Protein AF-A0A5J6PSJ1-F1 (afdb_monomer_lite)

Structure (mmCIF, N/CA/C/O backbone):
data_AF-A0A5J6PSJ1-F1
#
_entry.id   AF-A0A5J6PSJ1-F1
#
loop_
_atom_site.group_PDB
_atom_site.id
_atom_site.type_symbol
_atom_site.label_atom_id
_atom_site.label_alt_id
_atom_site.label_comp_id
_atom_site.label_asym_id
_atom_site.label_entity_id
_atom_site.label_seq_id
_atom_site.pdbx_PDB_ins_code
_atom_site.Cartn_x
_atom_site.Cartn_y
_atom_site.Cartn_z
_atom_site.occupancy
_atom_site.B_iso_or_equiv
_atom_site.auth_seq_id
_atom_site.auth_comp_id
_atom_site.auth_asym_id
_atom_site.auth_atom_id
_atom_site.pdbx_PDB_model_num
ATOM 1 N N . MET A 1 1 ? -10.344 15.779 -24.987 1.00 59.47 1 MET A N 1
ATOM 2 C CA . MET A 1 1 ? -9.817 14.876 -23.940 1.00 59.47 1 MET A CA 1
ATOM 3 C C . MET A 1 1 ? -8.598 14.180 -24.524 1.00 59.47 1 MET A C 1
ATOM 5 O O . MET A 1 1 ? -8.730 13.566 -25.573 1.00 59.47 1 MET A O 1
ATOM 9 N N . THR A 1 2 ? -7.406 14.402 -23.972 1.00 78.62 2 THR A N 1
ATOM 10 C CA . THR A 1 2 ? -6.145 13.902 -24.551 1.00 78.62 2 THR A CA 1
ATOM 11 C C . THR A 1 2 ? -5.785 12.545 -23.944 1.00 78.62 2 THR A C 1
ATOM 13 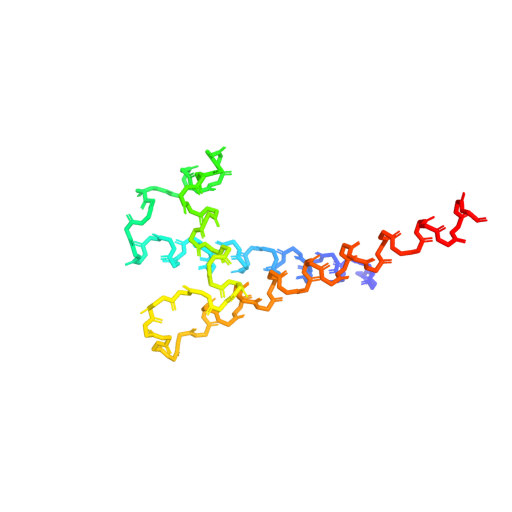O O . THR A 1 2 ? -6.201 12.233 -22.830 1.00 78.62 2 THR A O 1
ATOM 16 N N . LEU A 1 3 ? -4.990 11.729 -24.645 1.00 75.31 3 LEU A N 1
ATOM 17 C CA . LEU A 1 3 ? -4.522 10.429 -24.130 1.00 75.31 3 LEU A CA 1
ATOM 18 C C . LEU A 1 3 ? -3.846 10.559 -22.752 1.00 75.31 3 LEU A C 1
ATOM 20 O O . LEU A 1 3 ? -4.037 9.722 -21.872 1.00 75.31 3 LEU A O 1
ATOM 24 N N . LYS A 1 4 ? -3.128 11.669 -22.543 1.00 78.50 4 LYS A N 1
ATOM 25 C CA . LYS A 1 4 ? -2.506 12.028 -21.267 1.00 78.50 4 LYS A CA 1
ATOM 26 C C . LYS A 1 4 ? -3.535 12.231 -20.151 1.00 78.50 4 LYS A C 1
ATOM 28 O O . LYS A 1 4 ? -3.403 11.616 -19.102 1.00 78.50 4 LYS A O 1
ATOM 33 N N . SER A 1 5 ? -4.608 12.992 -20.394 1.00 76.75 5 SER A N 1
ATOM 34 C CA . SER A 1 5 ? -5.632 13.231 -19.365 1.00 76.75 5 SER A CA 1
ATOM 35 C C . SER A 1 5 ? -6.365 11.951 -18.954 1.00 76.75 5 SER A C 1
ATOM 37 O O . SER A 1 5 ? -6.794 11.824 -17.810 1.00 76.75 5 SER A O 1
ATOM 39 N N . ILE A 1 6 ? -6.511 10.992 -19.875 1.00 79.44 6 ILE A N 1
ATOM 40 C CA . ILE A 1 6 ? -7.091 9.672 -19.589 1.00 79.44 6 ILE A CA 1
ATOM 41 C C . ILE A 1 6 ? -6.144 8.861 -18.698 1.00 79.44 6 ILE A C 1
ATOM 43 O O . ILE A 1 6 ? -6.573 8.340 -17.671 1.00 79.44 6 ILE A O 1
ATOM 47 N N . SER A 1 7 ? -4.857 8.804 -19.056 1.00 79.12 7 SER A N 1
ATOM 48 C CA . SER A 1 7 ? -3.823 8.124 -18.267 1.00 79.12 7 SER A CA 1
ATOM 49 C C . SER A 1 7 ? -3.729 8.676 -16.843 1.00 79.12 7 SER A C 1
ATOM 51 O O . SER A 1 7 ? -3.739 7.910 -15.881 1.00 79.12 7 SER A O 1
ATOM 53 N N . ASP A 1 8 ? -3.703 10.002 -16.700 1.00 79.88 8 ASP A N 1
ATOM 54 C CA . ASP A 1 8 ? -3.623 10.670 -15.399 1.00 79.88 8 ASP A CA 1
ATOM 55 C C . ASP A 1 8 ? -4.850 10.345 -14.530 1.00 79.88 8 ASP A C 1
ATOM 57 O O . ASP A 1 8 ? -4.726 10.063 -13.337 1.00 79.88 8 ASP A O 1
ATOM 61 N N . SER A 1 9 ? -6.040 10.298 -15.139 1.00 83.38 9 SER A N 1
ATOM 62 C CA . SER A 1 9 ? -7.289 9.959 -14.442 1.00 83.38 9 SER A CA 1
ATOM 63 C C . SER A 1 9 ? -7.307 8.507 -13.952 1.00 83.38 9 SER A C 1
ATOM 65 O O . SER A 1 9 ? -7.741 8.233 -12.832 1.00 83.38 9 SER A O 1
ATOM 67 N N . ILE A 1 10 ? -6.799 7.572 -14.762 1.00 83.69 10 ILE A N 1
ATOM 68 C CA . ILE A 1 10 ? -6.675 6.154 -14.389 1.00 83.69 10 ILE A CA 1
ATOM 69 C C . ILE A 1 10 ? -5.688 5.993 -13.230 1.00 83.69 10 ILE A C 1
ATOM 71 O O . ILE A 1 10 ? -5.977 5.276 -12.271 1.00 83.69 10 ILE A O 1
ATOM 75 N N . LEU A 1 11 ? -4.547 6.684 -13.283 1.00 83.25 11 LEU A N 1
ATOM 76 C CA . LEU A 1 11 ? -3.531 6.627 -12.233 1.00 83.25 11 LEU A CA 1
ATOM 77 C C . LEU A 1 11 ? -4.059 7.183 -10.903 1.00 83.25 11 LEU A C 1
ATOM 79 O O . LEU A 1 11 ? -3.810 6.614 -9.836 1.00 83.25 11 LEU A O 1
ATOM 83 N N . LEU A 1 12 ? -4.832 8.269 -10.969 1.00 83.88 12 LEU A N 1
ATOM 84 C CA . LEU A 1 12 ? -5.490 8.866 -9.813 1.00 83.88 12 LEU A CA 1
ATOM 85 C C . LEU A 1 12 ? -6.497 7.889 -9.190 1.00 83.88 12 LEU A C 1
ATOM 87 O O . LEU A 1 12 ? -6.459 7.642 -7.983 1.00 83.88 12 LEU A O 1
ATOM 91 N N . PHE A 1 13 ? -7.354 7.279 -10.013 1.00 86.38 13 PHE A N 1
ATOM 92 C CA . PHE A 1 13 ? -8.332 6.291 -9.557 1.00 86.38 13 PHE A CA 1
ATOM 93 C C . PHE A 1 13 ? -7.651 5.076 -8.915 1.00 86.38 13 PHE A C 1
ATOM 95 O O . PHE A 1 13 ? -8.035 4.644 -7.828 1.00 86.38 13 PHE A O 1
ATOM 102 N N . TYR A 1 14 ? -6.584 4.572 -9.538 1.00 84.81 14 TYR A N 1
ATOM 103 C CA . TYR A 1 14 ? -5.777 3.478 -9.003 1.00 84.81 14 TYR A CA 1
ATOM 104 C C . TYR A 1 14 ? -5.138 3.835 -7.654 1.00 84.81 14 TYR A C 1
ATOM 106 O O . TYR A 1 14 ? -5.113 3.014 -6.735 1.00 84.81 14 TYR A O 1
ATOM 114 N N . SER A 1 15 ? -4.662 5.070 -7.500 1.00 84.25 15 SER A N 1
ATOM 115 C CA . SER A 1 15 ? -4.073 5.556 -6.248 1.00 84.25 15 SER A CA 1
ATOM 116 C C . SER A 1 15 ? -5.108 5.611 -5.122 1.00 84.25 15 SER A C 1
ATOM 118 O O . SER A 1 15 ? -4.853 5.100 -4.031 1.00 84.25 15 SER A O 1
ATOM 120 N N . PHE A 1 16 ? -6.306 6.142 -5.393 1.00 87.44 16 PHE A N 1
ATOM 121 C CA . PHE A 1 16 ? -7.403 6.154 -4.420 1.00 87.44 16 PHE A CA 1
ATOM 122 C C . PHE A 1 16 ? -7.890 4.749 -4.067 1.00 87.44 16 PHE A C 1
ATOM 124 O O . PHE A 1 16 ? -8.151 4.464 -2.899 1.00 87.44 16 PHE A O 1
ATOM 131 N N . PHE A 1 17 ? -7.967 3.850 -5.047 1.00 88.88 17 PHE A N 1
ATOM 132 C CA . PHE A 1 17 ? -8.362 2.466 -4.813 1.00 88.88 17 PHE A CA 1
ATOM 133 C C . PHE A 1 17 ? -7.353 1.717 -3.933 1.00 88.88 17 PHE A C 1
ATOM 135 O O . PHE A 1 17 ? -7.744 1.012 -3.000 1.00 88.88 17 PHE A O 1
ATOM 142 N N . ASN A 1 18 ? -6.052 1.919 -4.159 1.00 87.44 18 ASN A N 1
ATOM 143 C CA . ASN A 1 18 ? -5.002 1.377 -3.295 1.00 87.44 18 ASN A CA 1
ATOM 144 C C . ASN A 1 18 ? -5.062 1.947 -1.881 1.00 87.44 18 ASN A C 1
ATOM 146 O O . ASN A 1 18 ? -4.961 1.195 -0.910 1.00 87.44 18 ASN A O 1
ATOM 150 N N . LEU A 1 19 ? -5.264 3.262 -1.761 1.00 88.44 19 LEU A N 1
ATOM 151 C CA . LEU A 1 19 ? -5.425 3.927 -0.474 1.00 88.44 19 LEU A CA 1
ATOM 152 C C . LEU A 1 19 ? -6.608 3.331 0.301 1.00 88.44 19 LEU A C 1
ATOM 154 O O . LEU A 1 19 ? -6.468 2.982 1.471 1.00 88.44 19 LEU A O 1
ATOM 158 N N . TYR A 1 20 ? -7.746 3.154 -0.372 1.00 90.50 20 TYR A N 1
ATOM 159 C CA . TYR A 1 20 ? -8.934 2.523 0.191 1.00 90.50 20 TYR A CA 1
ATOM 160 C C . TYR A 1 20 ? -8.659 1.087 0.647 1.00 90.50 20 TYR A C 1
ATOM 162 O O . TYR A 1 20 ? -9.005 0.731 1.773 1.00 90.50 20 TYR A O 1
ATOM 170 N N . CYS A 1 21 ? -8.006 0.268 -0.185 1.00 90.88 21 CYS A N 1
ATOM 171 C CA . CYS A 1 21 ? -7.671 -1.111 0.173 1.00 90.88 21 CYS A CA 1
ATOM 172 C C . CYS A 1 21 ? -6.767 -1.163 1.410 1.00 90.88 21 CYS A C 1
ATOM 174 O O . CYS A 1 21 ? -7.017 -1.947 2.324 1.00 90.88 21 CYS A O 1
ATOM 176 N N . GLY A 1 22 ? -5.752 -0.298 1.468 1.00 89.25 22 GLY A N 1
ATOM 177 C CA . GLY A 1 22 ? -4.818 -0.234 2.587 1.00 89.25 22 GLY A CA 1
ATOM 178 C C . GLY A 1 22 ? -5.510 0.208 3.872 1.00 89.25 22 GLY A C 1
ATOM 179 O O . GLY A 1 22 ? -5.366 -0.445 4.902 1.00 89.25 22 GLY A O 1
ATOM 180 N N . PHE A 1 23 ? -6.328 1.259 3.792 1.00 90.50 23 PHE A N 1
ATOM 181 C CA . PHE A 1 23 ? -7.128 1.740 4.913 1.00 90.50 23 PHE A CA 1
ATOM 182 C C . PHE A 1 23 ? -8.091 0.667 5.423 1.00 90.50 23 PHE A C 1
ATOM 184 O O . PHE A 1 23 ? -8.135 0.398 6.621 1.00 90.50 23 PHE A O 1
ATOM 191 N N . TYR A 1 24 ? -8.838 0.029 4.519 1.00 90.62 24 TYR A N 1
ATOM 192 C CA . TYR A 1 24 ? -9.812 -0.997 4.873 1.00 90.62 24 TYR A CA 1
ATOM 193 C C . TYR A 1 24 ? -9.152 -2.151 5.626 1.00 90.62 24 TYR A C 1
ATOM 195 O O . TYR A 1 24 ? -9.661 -2.579 6.658 1.00 90.62 24 TYR A O 1
ATOM 203 N N . LEU A 1 25 ? -8.012 -2.644 5.134 1.00 89.00 25 LEU A N 1
ATOM 204 C CA . LEU A 1 25 ? -7.288 -3.724 5.796 1.00 89.00 25 LEU A CA 1
ATOM 205 C C . LEU A 1 25 ? -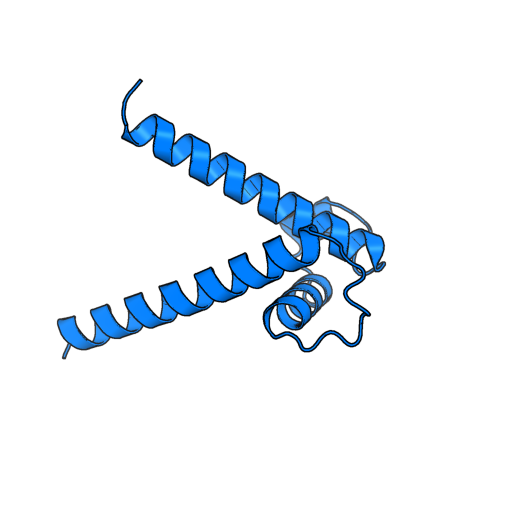6.755 -3.273 7.156 1.00 89.00 25 LEU A C 1
ATOM 207 O O . LEU A 1 25 ? -6.981 -3.953 8.150 1.00 89.00 25 LEU A O 1
ATOM 211 N N . CYS A 1 26 ? -6.124 -2.104 7.240 1.00 88.75 26 CYS A N 1
ATOM 212 C CA . CYS A 1 26 ? -5.650 -1.583 8.519 1.00 88.75 26 CYS A CA 1
ATOM 213 C C . CYS A 1 26 ? -6.792 -1.414 9.535 1.00 88.75 26 CYS A C 1
ATOM 215 O O . CYS A 1 26 ? -6.597 -1.719 10.706 1.00 88.75 26 CYS A O 1
ATOM 217 N N . LYS A 1 27 ? -7.985 -0.993 9.101 1.00 88.94 27 LYS A N 1
ATOM 218 C CA . LYS A 1 27 ? -9.166 -0.878 9.965 1.00 88.94 27 LYS A CA 1
ATOM 219 C C . LYS A 1 27 ? -9.741 -2.243 10.359 1.00 88.94 27 LYS A C 1
ATOM 221 O O . LYS A 1 27 ? -10.076 -2.445 11.518 1.00 88.94 27 LYS A O 1
ATOM 226 N N . LYS A 1 28 ? -9.827 -3.192 9.418 1.00 88.56 28 LYS A N 1
ATOM 227 C CA . LYS A 1 28 ? -10.337 -4.558 9.655 1.00 88.56 28 LYS A CA 1
ATOM 228 C C . LYS A 1 28 ? -9.512 -5.315 10.700 1.00 88.56 28 LYS A C 1
ATOM 230 O O . LYS A 1 28 ? -10.071 -6.118 11.433 1.00 88.56 28 LYS A O 1
ATOM 235 N N . TYR A 1 29 ? -8.205 -5.069 10.747 1.00 86.75 29 TYR A N 1
ATOM 236 C CA . TYR A 1 29 ? -7.285 -5.691 11.705 1.00 86.75 29 TYR A CA 1
ATOM 237 C C . TYR A 1 29 ? -6.920 -4.762 12.874 1.00 86.75 29 TYR A C 1
ATOM 239 O O . TYR A 1 29 ? -5.889 -4.980 13.505 1.00 86.75 29 TYR A O 1
ATOM 247 N N . GLU A 1 30 ? -7.724 -3.721 13.130 1.00 86.50 30 GLU A N 1
ATOM 248 C CA . GLU A 1 30 ? -7.590 -2.822 14.292 1.00 86.50 30 GLU A CA 1
ATOM 249 C C . GLU A 1 30 ? -6.184 -2.198 14.436 1.00 86.50 30 GLU A C 1
ATOM 251 O O . GLU A 1 30 ? -5.675 -1.950 15.526 1.00 86.50 30 GLU A O 1
ATOM 256 N N . VAL A 1 31 ? -5.514 -1.943 13.307 1.00 85.56 31 VAL A N 1
ATOM 257 C CA . VAL A 1 31 ? -4.174 -1.332 13.262 1.00 85.56 31 VAL A CA 1
ATOM 258 C C . VAL A 1 31 ? -4.245 0.193 13.407 1.00 85.56 31 VAL A C 1
ATOM 260 O O . VAL A 1 31 ? -3.264 0.824 13.812 1.00 85.56 31 VAL A O 1
ATOM 263 N N . ILE A 1 32 ? -5.381 0.784 13.032 1.00 86.00 32 ILE A N 1
ATOM 264 C CA . ILE A 1 32 ? -5.653 2.225 13.024 1.00 86.00 32 ILE A CA 1
ATOM 265 C C . ILE A 1 32 ? -7.073 2.504 13.520 1.00 86.00 32 ILE A C 1
ATOM 267 O O . ILE A 1 32 ? -7.982 1.714 13.261 1.00 86.00 32 ILE A O 1
ATOM 271 N N . ASP A 1 33 ? -7.260 3.674 14.126 1.00 82.06 33 ASP A N 1
ATOM 272 C CA . ASP A 1 33 ? -8.554 4.100 14.664 1.00 82.06 33 ASP A CA 1
ATOM 273 C C . ASP A 1 33 ? -9.346 4.947 13.654 1.00 82.06 33 ASP A C 1
ATOM 275 O O . ASP A 1 33 ? -10.560 4.782 13.501 1.00 82.06 33 ASP A O 1
ATOM 279 N N . SER A 1 34 ? -8.670 5.817 12.891 1.00 83.00 34 SER A N 1
ATOM 280 C CA . SER A 1 34 ? -9.326 6.717 11.937 1.00 83.00 34 SER A CA 1
ATOM 281 C C . SER A 1 34 ? -8.647 6.801 10.563 1.00 83.00 34 SER A C 1
ATOM 283 O O . SER A 1 34 ? -7.500 6.405 10.353 1.00 83.00 34 SER A O 1
ATOM 285 N N . PHE A 1 35 ? -9.382 7.343 9.585 1.00 81.62 35 PHE A N 1
ATOM 286 C CA . PHE A 1 35 ? -8.855 7.628 8.243 1.00 81.62 35 PHE A CA 1
ATOM 287 C C . PHE A 1 35 ? -7.800 8.744 8.255 1.00 81.62 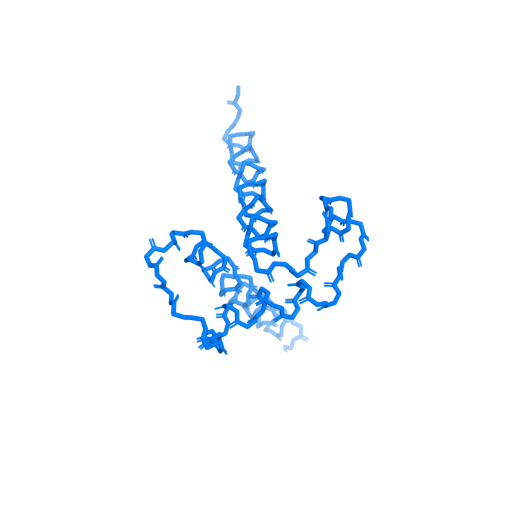35 PHE A C 1
ATOM 289 O O . PHE A 1 35 ? -6.852 8.708 7.472 1.00 81.62 35 PHE A O 1
ATOM 296 N N . ILE A 1 36 ? -7.927 9.698 9.181 1.00 79.56 36 ILE A N 1
ATOM 297 C CA . ILE A 1 36 ? -6.954 10.779 9.371 1.00 79.56 36 ILE A CA 1
ATOM 298 C C . ILE A 1 36 ? -5.619 10.196 9.858 1.00 79.56 36 ILE A C 1
ATOM 300 O O . ILE A 1 36 ? -4.568 10.558 9.325 1.00 79.56 36 ILE A O 1
ATOM 304 N N . ASP A 1 37 ? -5.656 9.219 10.771 1.00 75.38 37 ASP A N 1
ATOM 305 C CA . ASP A 1 37 ? -4.456 8.516 11.258 1.00 75.38 37 ASP A CA 1
ATOM 306 C C . ASP A 1 37 ? -3.740 7.739 10.151 1.00 75.38 37 ASP A C 1
ATOM 308 O O . ASP A 1 37 ? -2.513 7.610 10.143 1.00 75.38 37 ASP A O 1
ATOM 312 N N . PHE A 1 38 ? -4.502 7.229 9.187 1.00 82.88 38 PHE A N 1
ATOM 313 C CA . PHE A 1 38 ? -3.951 6.535 8.032 1.00 82.88 38 PHE A CA 1
ATOM 314 C C . PHE A 1 38 ? -3.275 7.490 7.041 1.00 82.88 38 PHE A C 1
ATOM 316 O O . PHE A 1 38 ? -2.176 7.198 6.570 1.00 82.88 38 PHE A O 1
ATOM 323 N N . LEU A 1 39 ? -3.916 8.626 6.739 1.00 77.25 39 LEU A N 1
ATOM 324 C CA . LEU A 1 39 ? -3.440 9.596 5.750 1.00 77.25 39 LEU A CA 1
ATOM 325 C C . LEU A 1 39 ? -2.258 10.439 6.238 1.00 77.25 39 LEU A C 1
ATOM 327 O O . LEU A 1 39 ? -1.258 10.556 5.533 1.00 77.25 39 LEU A O 1
ATOM 331 N N . PHE A 1 40 ? -2.379 11.049 7.418 1.00 65.81 40 PHE A N 1
ATOM 332 C CA . PHE A 1 40 ? -1.455 12.096 7.864 1.00 65.81 40 PHE A CA 1
ATOM 333 C C . PHE A 1 40 ? -0.371 11.576 8.798 1.00 65.81 40 PHE A C 1
ATOM 335 O O . PHE A 1 40 ? 0.766 12.039 8.741 1.00 65.81 40 PHE A O 1
ATOM 342 N N . PHE A 1 41 ? -0.684 10.579 9.625 1.00 56.81 41 PHE A N 1
ATOM 343 C CA . PHE A 1 41 ? 0.254 10.115 10.646 1.00 56.81 41 PHE A CA 1
ATOM 344 C C . PHE A 1 41 ? 1.215 9.039 10.168 1.00 56.81 41 PHE A C 1
ATOM 346 O O . PHE A 1 41 ? 2.073 8.618 10.944 1.00 56.81 41 PHE A O 1
ATOM 353 N N . LYS A 1 42 ? 1.096 8.599 8.903 1.00 58.72 42 LYS A N 1
ATOM 354 C CA . LYS A 1 42 ? 1.950 7.568 8.296 1.00 58.72 42 LYS A CA 1
ATOM 355 C C . LYS A 1 42 ? 2.219 6.456 9.317 1.00 58.72 42 LYS A C 1
ATOM 357 O O . LYS A 1 42 ? 3.373 6.109 9.566 1.00 58.72 42 LYS A O 1
ATOM 362 N N . ASN A 1 43 ? 1.151 6.007 9.999 1.00 70.62 43 ASN A N 1
ATOM 363 C CA . ASN A 1 43 ? 1.265 5.253 11.243 1.00 70.62 43 ASN A CA 1
ATOM 364 C C . ASN A 1 43 ? 2.224 4.084 11.005 1.00 70.62 43 ASN A C 1
ATOM 366 O O . ASN A 1 43 ? 1.951 3.206 10.184 1.00 70.62 43 ASN A O 1
ATOM 370 N N . ILE A 1 44 ? 3.377 4.095 11.684 1.00 79.31 44 ILE A N 1
ATOM 371 C CA . ILE A 1 44 ? 4.450 3.116 11.464 1.00 79.31 44 ILE A CA 1
ATOM 372 C C . ILE A 1 44 ? 3.900 1.689 11.609 1.00 79.31 44 ILE A C 1
ATOM 374 O O . ILE A 1 44 ? 4.372 0.781 10.926 1.00 79.31 44 ILE A O 1
ATOM 378 N N . LYS A 1 45 ? 2.871 1.484 12.447 1.00 82.25 45 LYS A N 1
ATOM 379 C CA . LYS A 1 45 ? 2.165 0.202 12.581 1.00 82.25 45 LYS A CA 1
ATOM 380 C C . LYS A 1 45 ? 1.403 -0.167 11.305 1.00 82.25 45 LYS A C 1
ATOM 382 O O . LYS A 1 45 ? 1.585 -1.279 10.818 1.00 82.25 45 LYS A O 1
ATOM 387 N N . ALA A 1 46 ? 0.630 0.758 10.733 1.00 84.56 46 ALA A N 1
ATOM 388 C CA . ALA A 1 46 ? -0.085 0.567 9.467 1.00 84.56 46 ALA A CA 1
ATOM 389 C C . ALA A 1 46 ? 0.882 0.285 8.313 1.00 84.56 46 ALA A C 1
ATOM 391 O O . ALA A 1 46 ? 0.705 -0.681 7.576 1.00 84.56 46 ALA A O 1
ATOM 392 N N . GLY A 1 47 ? 1.967 1.059 8.217 1.00 85.44 47 GLY A N 1
ATOM 393 C CA . GLY A 1 47 ? 3.036 0.809 7.254 1.00 85.44 47 GLY A CA 1
ATOM 394 C C . GLY A 1 47 ? 3.623 -0.592 7.422 1.00 85.44 47 GLY A C 1
ATOM 395 O O . GLY A 1 47 ? 3.599 -1.384 6.485 1.00 85.44 47 GLY A O 1
ATOM 396 N N . LYS A 1 48 ? 4.089 -0.945 8.628 1.00 86.38 48 LYS A N 1
ATOM 397 C CA . LYS A 1 48 ? 4.633 -2.284 8.925 1.00 86.38 48 LYS A CA 1
ATOM 398 C C . LYS A 1 48 ? 3.643 -3.402 8.593 1.00 86.38 48 LYS A C 1
ATOM 400 O O . LYS A 1 48 ? 4.062 -4.449 8.108 1.00 86.38 48 LYS A O 1
ATOM 405 N N . PHE A 1 49 ? 2.355 -3.196 8.846 1.00 87.62 49 PHE A N 1
ATOM 406 C CA . PHE A 1 49 ? 1.303 -4.151 8.523 1.00 87.62 49 PHE A CA 1
ATOM 407 C C . PHE A 1 49 ? 1.152 -4.351 7.007 1.00 87.62 49 PHE A C 1
ATOM 409 O O . PHE A 1 49 ? 1.258 -5.482 6.532 1.00 87.62 49 PHE A O 1
ATOM 416 N N . LEU A 1 50 ? 1.011 -3.270 6.234 1.00 88.12 50 LEU A N 1
ATOM 417 C CA . LEU A 1 50 ? 0.922 -3.337 4.770 1.00 88.12 50 LEU A CA 1
ATOM 418 C C . LEU A 1 50 ? 2.196 -3.936 4.151 1.00 88.12 50 LEU A C 1
ATOM 420 O O . LEU A 1 50 ? 2.115 -4.775 3.258 1.00 88.12 50 LEU A O 1
ATOM 424 N N . TRP A 1 51 ? 3.374 -3.601 4.683 1.00 86.81 51 TRP A N 1
ATOM 425 C CA . TRP A 1 51 ? 4.64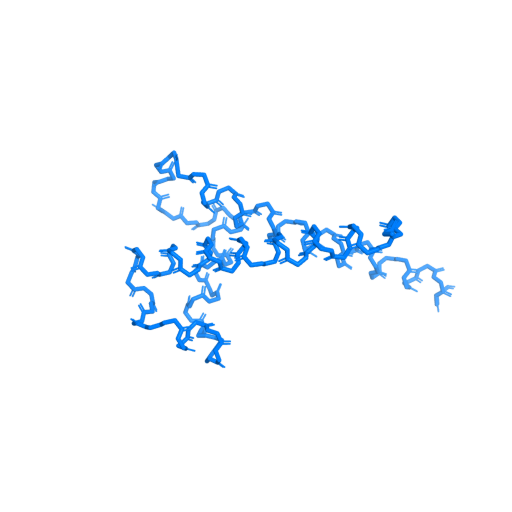6 -4.202 4.269 1.00 86.81 51 TRP A CA 1
ATOM 426 C C . TRP A 1 51 ? 4.711 -5.708 4.542 1.00 86.81 51 TRP A C 1
ATOM 428 O O . TRP A 1 51 ? 5.211 -6.459 3.704 1.00 86.81 51 TRP A O 1
ATOM 438 N N . LYS A 1 52 ? 4.174 -6.185 5.674 1.00 87.00 52 LYS A N 1
ATOM 439 C CA . LYS A 1 52 ? 4.070 -7.630 5.946 1.00 87.00 52 LYS A CA 1
ATOM 440 C C . LYS A 1 52 ? 3.176 -8.338 4.927 1.00 87.00 52 LYS A C 1
ATOM 442 O O . LYS A 1 52 ? 3.512 -9.454 4.534 1.00 87.00 52 LYS A O 1
ATOM 447 N N . ILE A 1 53 ? 2.095 -7.694 4.481 1.00 86.69 53 ILE A N 1
ATOM 448 C CA . ILE A 1 53 ? 1.229 -8.205 3.406 1.00 86.69 53 ILE A CA 1
ATOM 449 C C . ILE A 1 53 ? 2.007 -8.284 2.088 1.00 86.69 53 ILE A C 1
ATOM 451 O O . ILE A 1 53 ? 2.037 -9.337 1.454 1.00 86.69 53 ILE A O 1
ATOM 455 N N . GLY A 1 54 ? 2.691 -7.199 1.708 1.00 83.62 54 GLY A N 1
ATOM 456 C CA . GLY A 1 54 ? 3.509 -7.140 0.493 1.00 83.62 54 GLY A CA 1
ATOM 457 C C . GLY A 1 54 ? 4.577 -8.229 0.429 1.00 83.62 54 GLY A C 1
ATOM 458 O O . GLY A 1 54 ? 4.728 -8.889 -0.594 1.00 83.62 54 GLY A O 1
ATOM 459 N N . LEU A 1 55 ? 5.262 -8.473 1.547 1.00 82.38 55 LEU A N 1
ATOM 460 C CA . LEU A 1 55 ? 6.343 -9.456 1.657 1.00 82.38 55 LEU A CA 1
ATOM 461 C C . LEU A 1 55 ? 5.862 -10.888 1.931 1.00 82.38 55 LEU A C 1
ATOM 463 O O . LEU A 1 55 ? 6.686 -11.757 2.207 1.00 82.38 55 LEU A O 1
ATOM 467 N N . ASN A 1 56 ? 4.549 -11.145 1.892 1.00 74.62 56 ASN A N 1
ATOM 468 C CA . ASN A 1 56 ? 3.963 -12.459 2.178 1.00 74.62 56 ASN A CA 1
ATOM 469 C C . ASN A 1 56 ? 4.344 -13.009 3.574 1.00 74.62 56 ASN A C 1
ATOM 471 O O . ASN A 1 56 ? 4.374 -14.217 3.786 1.00 74.62 56 ASN A O 1
ATOM 475 N N . LYS A 1 57 ? 4.655 -12.114 4.524 1.00 66.94 57 LYS A N 1
ATOM 476 C CA . LYS A 1 57 ? 5.045 -12.426 5.913 1.00 66.94 57 LYS A CA 1
ATOM 477 C C . LYS A 1 57 ? 3.872 -12.342 6.893 1.00 66.94 57 LYS A C 1
ATOM 479 O O . LYS A 1 57 ? 4.075 -12.457 8.101 1.00 66.94 57 LYS A O 1
ATOM 484 N N . SER A 1 58 ? 2.657 -12.077 6.422 1.00 59.94 58 SER A N 1
ATOM 485 C CA . SER A 1 58 ? 1.481 -12.062 7.287 1.00 59.94 58 SER A CA 1
ATOM 486 C C . SER A 1 58 ? 1.079 -13.494 7.646 1.00 59.94 58 SER A C 1
ATOM 488 O O . SER A 1 58 ? 0.712 -14.263 6.766 1.00 59.94 58 SER A O 1
ATOM 490 N N . SER A 1 59 ? 1.062 -13.820 8.941 1.00 56.53 59 SER A N 1
ATOM 491 C CA . SER A 1 59 ? 0.447 -15.036 9.512 1.00 56.53 59 SER A CA 1
ATOM 492 C C . SER A 1 59 ? -1.084 -15.056 9.399 1.00 56.53 59 SER A C 1
ATOM 494 O O . SER A 1 59 ? -1.750 -15.950 9.911 1.00 56.53 59 SER A O 1
ATOM 496 N N . ILE A 1 60 ? -1.646 -14.027 8.771 1.00 59.78 60 ILE A N 1
ATOM 497 C CA . ILE A 1 60 ? -3.068 -13.855 8.548 1.00 59.78 60 ILE A CA 1
ATOM 498 C C . ILE A 1 60 ? -3.440 -14.800 7.421 1.00 59.78 60 ILE A C 1
ATOM 500 O O . ILE A 1 60 ? -2.912 -14.676 6.315 1.00 59.78 60 ILE A O 1
ATOM 504 N N . ASN A 1 61 ? -4.332 -15.741 7.722 1.00 56.62 61 ASN A N 1
ATOM 505 C CA . ASN A 1 61 ? -4.948 -16.589 6.720 1.00 56.62 61 ASN A CA 1
ATOM 506 C C . ASN A 1 61 ? -5.544 -15.651 5.662 1.00 56.62 61 ASN A C 1
ATOM 508 O O . ASN A 1 61 ? -6.436 -14.861 5.976 1.00 56.62 61 ASN A O 1
ATOM 512 N N . ILE A 1 62 ? -4.958 -15.639 4.461 1.00 58.38 62 ILE A N 1
ATOM 513 C CA . ILE A 1 62 ? -5.353 -14.773 3.346 1.00 58.38 62 ILE A CA 1
ATOM 514 C C . ILE A 1 62 ? -6.687 -15.328 2.848 1.00 58.38 62 ILE A C 1
ATOM 516 O O . ILE A 1 62 ? -6.767 -16.017 1.835 1.00 58.38 62 ILE A O 1
ATOM 520 N N . GLU A 1 63 ? -7.740 -15.129 3.629 1.00 51.94 63 GLU A N 1
ATOM 521 C CA . GLU A 1 63 ? -9.092 -15.551 3.315 1.00 51.94 63 GLU A CA 1
ATOM 522 C C . GLU A 1 63 ? -9.568 -14.753 2.109 1.00 51.94 63 GLU A C 1
ATOM 524 O O . GLU A 1 63 ? -10.191 -13.718 2.287 1.00 51.94 63 GLU A O 1
ATOM 529 N N . LYS A 1 64 ? -9.232 -15.195 0.889 1.00 66.06 64 LYS A N 1
ATOM 530 C CA . LYS A 1 64 ? -9.866 -14.828 -0.394 1.00 66.06 64 LYS A CA 1
ATOM 531 C C . LYS A 1 64 ? -10.226 -13.339 -0.576 1.00 66.06 64 LYS A C 1
ATOM 533 O O . LYS A 1 64 ? -11.139 -13.009 -1.326 1.00 66.06 64 LYS A O 1
ATOM 538 N N . ASP A 1 65 ? -9.527 -12.429 0.090 1.00 78.75 65 ASP A N 1
ATOM 539 C CA . ASP A 1 65 ? -9.885 -11.020 0.115 1.00 78.75 65 ASP A CA 1
ATOM 540 C C . ASP A 1 65 ? -9.018 -10.315 -0.922 1.00 78.75 65 ASP A C 1
ATOM 542 O O . ASP A 1 65 ? -7.805 -10.156 -0.758 1.00 78.75 65 ASP A O 1
ATOM 546 N N . PHE A 1 66 ? -9.654 -9.921 -2.027 1.00 84.94 66 PHE A N 1
ATOM 547 C CA . PHE A 1 66 ? -8.993 -9.297 -3.172 1.00 84.94 66 PHE A CA 1
ATOM 548 C C . PHE A 1 66 ? -8.149 -8.078 -2.767 1.00 84.94 66 PHE A C 1
ATOM 550 O O . PHE A 1 66 ? -7.141 -7.788 -3.408 1.00 84.94 66 PHE A O 1
ATOM 557 N N . ARG A 1 67 ? -8.501 -7.387 -1.673 1.00 88.38 67 ARG A N 1
ATOM 558 C CA . ARG A 1 67 ? -7.785 -6.196 -1.192 1.00 88.38 67 ARG A CA 1
ATOM 559 C C . ARG A 1 67 ? -6.373 -6.530 -0.725 1.00 88.38 67 ARG A C 1
ATOM 561 O O . ARG A 1 67 ? -5.473 -5.712 -0.901 1.00 88.38 67 ARG A O 1
ATOM 568 N N . PHE A 1 68 ? -6.148 -7.734 -0.191 1.00 87.06 68 PHE A N 1
ATOM 569 C CA . PHE A 1 68 ? -4.796 -8.200 0.129 1.00 87.06 68 PHE A CA 1
ATOM 570 C C . PHE A 1 68 ? -3.949 -8.344 -1.130 1.00 87.06 68 PHE A C 1
ATOM 572 O O . PHE A 1 68 ? -2.789 -7.939 -1.127 1.00 87.06 68 PHE A O 1
ATOM 579 N N . TYR A 1 69 ? -4.524 -8.875 -2.212 1.00 86.19 69 TYR A N 1
ATOM 580 C CA . TYR A 1 69 ? -3.826 -8.995 -3.490 1.00 86.19 69 TYR A CA 1
ATOM 581 C C . TYR A 1 69 ? -3.495 -7.622 -4.069 1.00 86.19 69 TYR A C 1
ATOM 583 O O . TYR A 1 69 ? -2.356 -7.403 -4.468 1.00 86.19 69 TYR A O 1
ATOM 591 N N . VAL A 1 70 ? -4.445 -6.684 -4.040 1.00 88.94 70 VAL A N 1
ATOM 592 C CA . VAL A 1 70 ? -4.224 -5.299 -4.487 1.00 88.94 70 VAL A CA 1
ATOM 593 C C . VAL A 1 70 ? -3.025 -4.681 -3.762 1.00 88.94 70 VAL A C 1
ATOM 595 O O . VAL A 1 70 ? -2.079 -4.239 -4.408 1.00 88.94 70 VAL A O 1
ATOM 598 N N . ILE A 1 71 ? -2.990 -4.739 -2.426 1.00 89.44 71 ILE A N 1
ATOM 599 C CA . ILE A 1 71 ? -1.8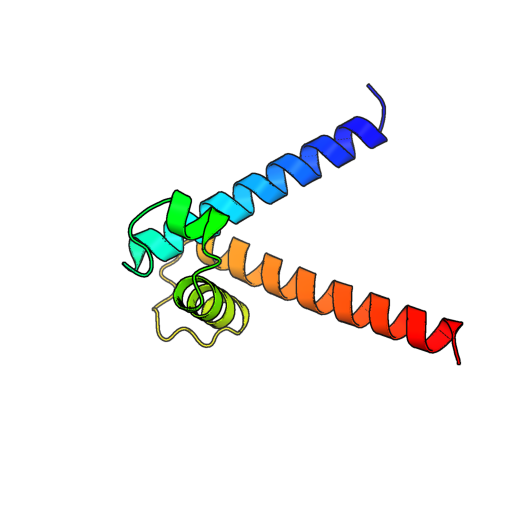56 -4.217 -1.646 1.00 89.44 71 ILE A CA 1
ATOM 600 C C . ILE A 1 71 ? -0.559 -4.978 -1.928 1.00 89.44 71 ILE A C 1
ATOM 602 O O . ILE A 1 71 ? 0.497 -4.361 -2.088 1.00 89.44 71 ILE A O 1
ATOM 606 N N . LYS A 1 72 ? -0.622 -6.308 -2.029 1.00 88.19 72 LYS A N 1
ATOM 607 C CA . LYS A 1 72 ? 0.548 -7.147 -2.299 1.00 88.19 72 LYS A CA 1
ATOM 608 C C . LYS A 1 72 ? 1.214 -6.792 -3.625 1.00 88.19 72 LYS A C 1
ATOM 610 O O . LYS A 1 72 ? 2.434 -6.617 -3.66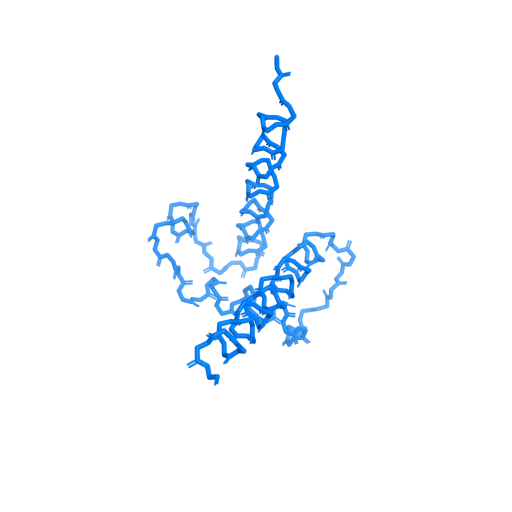4 1.00 88.19 72 LYS A O 1
ATOM 615 N N . TYR A 1 73 ? 0.424 -6.683 -4.689 1.00 86.62 73 TYR A N 1
ATOM 616 C CA . TYR A 1 73 ? 0.925 -6.373 -6.023 1.00 86.62 73 TYR A CA 1
ATOM 617 C C . TYR A 1 73 ? 1.352 -4.914 -6.154 1.00 86.62 73 TYR A C 1
ATOM 619 O O . TYR A 1 73 ? 2.371 -4.657 -6.785 1.00 86.62 73 TYR A O 1
ATOM 627 N N . THR A 1 74 ? 0.671 -3.973 -5.498 1.00 88.12 74 THR A N 1
ATOM 628 C CA . THR A 1 74 ? 1.103 -2.568 -5.473 1.00 88.12 74 THR A CA 1
ATOM 629 C C . THR A 1 74 ? 2.475 -2.404 -4.826 1.00 88.12 74 THR A C 1
ATOM 631 O O . THR A 1 74 ? 3.325 -1.706 -5.374 1.00 88.12 74 THR A O 1
ATOM 634 N N . ILE A 1 75 ? 2.740 -3.086 -3.707 1.00 86.00 75 ILE A N 1
ATOM 635 C CA . ILE A 1 75 ? 4.061 -3.044 -3.061 1.00 86.00 75 ILE A CA 1
ATOM 636 C C . ILE A 1 75 ? 5.123 -3.715 -3.942 1.00 86.00 75 ILE A C 1
ATOM 638 O O . ILE A 1 75 ? 6.206 -3.161 -4.111 1.00 86.00 75 ILE A O 1
ATOM 642 N N . HIS A 1 76 ? 4.817 -4.867 -4.548 1.00 85.44 76 HIS A N 1
ATOM 643 C CA . HIS A 1 76 ? 5.737 -5.520 -5.488 1.00 85.44 76 HIS A CA 1
ATOM 644 C C . HIS A 1 76 ? 6.078 -4.625 -6.678 1.00 85.44 76 HIS A C 1
ATOM 646 O O . HIS A 1 76 ? 7.251 -4.473 -7.012 1.00 85.44 76 HIS A O 1
ATOM 652 N N . TYR A 1 77 ? 5.065 -4.011 -7.288 1.00 85.62 77 TYR A N 1
ATOM 653 C CA . TYR A 1 77 ? 5.244 -3.090 -8.401 1.00 85.62 77 TYR A CA 1
ATOM 654 C C . TYR A 1 77 ? 6.117 -1.904 -7.991 1.00 85.62 77 TYR A C 1
ATOM 656 O O . TYR A 1 77 ? 7.069 -1.574 -8.688 1.00 85.62 77 TYR A O 1
ATOM 664 N N . PHE A 1 78 ? 5.853 -1.313 -6.823 1.00 85.06 78 PHE A N 1
ATOM 665 C CA . PHE A 1 78 ? 6.641 -0.203 -6.293 1.00 85.06 78 PHE A CA 1
ATOM 666 C C . PHE A 1 78 ? 8.126 -0.561 -6.119 1.00 85.06 78 PHE A C 1
ATOM 668 O O . PHE A 1 78 ? 8.989 0.209 -6.544 1.00 85.06 78 PHE A O 1
ATOM 675 N N . ILE A 1 79 ? 8.421 -1.732 -5.539 1.00 86.19 79 ILE A N 1
ATOM 676 C CA . ILE A 1 79 ? 9.793 -2.232 -5.353 1.00 86.19 79 ILE A CA 1
ATOM 677 C C . ILE A 1 79 ? 10.469 -2.466 -6.704 1.00 86.19 79 ILE A C 1
ATOM 679 O O . ILE A 1 79 ? 11.579 -1.986 -6.917 1.00 86.19 79 ILE A O 1
ATOM 683 N N . LEU A 1 80 ? 9.804 -3.176 -7.622 1.00 87.88 80 LEU A N 1
ATOM 684 C CA . LEU A 1 80 ? 10.345 -3.474 -8.948 1.00 87.88 80 LEU A CA 1
ATOM 685 C C . LEU A 1 80 ? 10.687 -2.183 -9.698 1.00 87.88 80 LEU A C 1
ATOM 687 O O . LEU A 1 80 ? 11.780 -2.049 -10.237 1.00 87.88 80 LEU A O 1
ATOM 691 N N . HIS A 1 81 ? 9.774 -1.214 -9.679 1.00 86.75 81 HIS A N 1
ATOM 692 C CA . HIS A 1 81 ? 9.951 0.064 -10.354 1.00 86.75 81 HIS A CA 1
ATOM 693 C C . HIS A 1 81 ? 11.118 0.870 -9.762 1.00 86.75 81 HIS A C 1
ATOM 695 O O . HIS A 1 81 ? 11.891 1.462 -10.508 1.00 86.75 81 HIS A O 1
ATOM 701 N N . HIS A 1 82 ? 11.290 0.852 -8.434 1.00 85.00 82 HIS A N 1
ATOM 702 C CA . HIS A 1 82 ? 12.448 1.472 -7.780 1.00 85.00 82 HIS A CA 1
ATOM 703 C C . HIS A 1 82 ? 13.761 0.798 -8.173 1.00 85.00 82 HIS A C 1
ATOM 705 O O . HIS A 1 82 ? 14.719 1.491 -8.495 1.00 85.00 82 HIS A O 1
ATOM 711 N N . ILE A 1 83 ? 13.810 -0.538 -8.182 1.00 89.69 83 ILE A N 1
ATOM 712 C CA . ILE A 1 83 ? 15.009 -1.286 -8.588 1.00 89.69 83 ILE A CA 1
ATOM 713 C C . ILE A 1 83 ? 15.386 -0.950 -10.033 1.00 89.69 83 ILE A C 1
ATOM 715 O O . ILE A 1 83 ? 16.553 -0.697 -10.312 1.00 89.69 83 ILE A O 1
ATOM 719 N N . VAL A 1 84 ? 14.404 -0.918 -10.939 1.00 90.69 84 VAL A N 1
ATOM 720 C CA . VAL A 1 84 ? 14.632 -0.590 -12.352 1.00 90.69 84 VAL A CA 1
ATOM 721 C C . VAL A 1 84 ? 15.166 0.833 -12.509 1.00 90.69 84 VAL A C 1
ATOM 723 O O . VAL A 1 84 ? 16.145 1.020 -13.223 1.00 90.69 84 VAL A O 1
ATOM 726 N N . PHE A 1 85 ? 14.590 1.822 -11.821 1.00 87.25 85 PHE A N 1
ATOM 727 C CA . PHE A 1 85 ? 15.104 3.193 -11.878 1.00 87.25 85 PHE A CA 1
ATOM 728 C C . PHE A 1 85 ? 16.518 3.320 -11.319 1.00 87.25 85 PHE A C 1
ATOM 730 O O . PHE A 1 85 ? 17.363 3.921 -11.969 1.00 87.25 85 PHE A O 1
ATOM 737 N N . ILE A 1 86 ? 16.800 2.697 -10.172 1.00 90.50 86 ILE A N 1
ATOM 738 C CA . ILE A 1 86 ? 18.147 2.695 -9.587 1.00 90.50 86 ILE A CA 1
ATOM 739 C C . ILE A 1 86 ? 19.151 2.053 -10.550 1.00 90.50 86 ILE A C 1
ATOM 741 O O . ILE A 1 86 ? 20.264 2.549 -10.697 1.00 90.50 86 ILE A O 1
ATOM 745 N N . ALA A 1 87 ? 18.771 0.960 -11.217 1.00 90.75 87 ALA A N 1
ATOM 746 C CA . ALA A 1 87 ? 19.623 0.317 -12.209 1.00 90.75 87 ALA A CA 1
ATOM 747 C C . ALA A 1 87 ? 19.878 1.232 -13.416 1.00 90.75 87 ALA A C 1
ATOM 749 O O . ALA A 1 87 ? 21.021 1.352 -13.844 1.00 90.75 87 ALA A O 1
ATOM 750 N N . ILE A 1 88 ? 18.844 1.899 -13.940 1.00 91.56 88 ILE A N 1
ATOM 751 C CA . ILE A 1 88 ? 18.982 2.864 -15.042 1.00 91.56 88 ILE A CA 1
ATOM 752 C C . ILE A 1 88 ? 19.919 4.004 -14.639 1.00 91.56 88 ILE A C 1
ATOM 754 O O . ILE A 1 88 ? 20.852 4.294 -15.381 1.00 91.56 88 ILE A O 1
ATOM 758 N N . ASP A 1 89 ? 19.720 4.603 -13.464 1.00 89.62 89 ASP A N 1
ATOM 759 C CA . ASP A 1 89 ? 20.593 5.664 -12.958 1.00 89.62 89 ASP A CA 1
ATOM 760 C C . ASP A 1 89 ? 22.036 5.159 -12.838 1.00 89.62 89 ASP A C 1
ATOM 762 O O . ASP A 1 89 ? 22.967 5.804 -13.311 1.00 89.62 89 ASP A O 1
ATOM 766 N N . TYR A 1 90 ? 22.241 3.961 -12.289 1.00 91.31 90 TYR A N 1
ATOM 767 C CA . TYR A 1 90 ? 23.569 3.360 -12.200 1.00 91.31 90 TYR A CA 1
ATOM 768 C C . TYR A 1 90 ? 24.238 3.190 -13.574 1.00 91.31 90 TYR A C 1
ATOM 770 O O . TYR A 1 90 ? 25.423 3.474 -13.687 1.00 91.31 90 TYR A O 1
ATOM 778 N N . PHE A 1 91 ? 23.500 2.766 -14.606 1.00 90.56 91 PHE A N 1
ATOM 779 C CA . PHE A 1 91 ? 24.014 2.618 -15.977 1.00 90.56 91 PHE A CA 1
ATOM 780 C C . PHE A 1 91 ? 24.213 3.942 -16.726 1.00 90.56 91 PHE A C 1
ATOM 782 O O . PHE A 1 91 ? 24.930 3.965 -17.721 1.00 90.56 91 PHE A O 1
ATOM 789 N N . LEU A 1 92 ? 23.530 5.016 -16.325 1.00 89.56 92 LEU A N 1
ATOM 790 C CA . LEU A 1 92 ? 23.662 6.333 -16.955 1.00 89.56 92 LEU A CA 1
ATOM 791 C C . LEU A 1 92 ? 24.771 7.179 -16.319 1.00 89.56 92 LEU A C 1
ATOM 793 O O . LEU A 1 92 ? 25.325 8.049 -16.989 1.00 89.56 92 LEU A O 1
ATOM 797 N N . TYR A 1 93 ? 25.059 6.957 -15.033 1.00 83.94 93 TYR A N 1
ATOM 798 C CA . TYR A 1 93 ? 26.019 7.741 -14.249 1.00 83.94 93 TYR A CA 1
ATOM 799 C C . TYR A 1 93 ? 27.332 7.001 -13.920 1.00 83.94 93 TYR A C 1
ATOM 801 O O . TYR A 1 93 ? 28.224 7.619 -13.337 1.00 83.94 93 TYR A O 1
ATOM 809 N N . ASN A 1 94 ? 27.470 5.726 -14.302 1.00 64.94 94 ASN A N 1
ATOM 810 C CA . ASN A 1 94 ? 28.755 5.019 -14.459 1.00 64.94 94 ASN A CA 1
ATOM 811 C C . ASN A 1 94 ? 28.990 4.681 -15.928 1.00 64.94 94 ASN A C 1
ATOM 813 O O . ASN A 1 94 ? 30.176 4.647 -16.321 1.00 64.94 94 ASN A O 1
#

pLDDT: mean 81.81, std 9.74, range [51.94, 91.56]

Secondary structure (DSSP, 8-state):
--HHHHHHHHHHHHHHHHHHHHHHHHHHTTS-S-HHHHHTS--HHHHHHHHHHHTT---S---S-HHHHHHHHHHHHHHHHHHHHHHHHHHHH-

Organism: NCBI:txid640030

Radius of gyration: 15.91 Å; chains: 1; bounding box: 39×32×39 Å

Foldseek 3Di:
DDPVVVVVVVVVVLVVLLLVLLVVVCVVVVVDDDSCCVPPVVRVSSVVVLVCLLVVNDPPPPPPDVSSVSSNVVVVVVVVVVVVVVVVCVVVVD

Sequence (94 aa):
MTLKSISDSILLFYSFFNLYCGFYLCKKYEVIDSFIDFLFFKNIKAGKFLWKIGLNKSSINIEKDFRFYVIKYTIHYFILHHIVFIAIDYFLYN